Protein AF-A0A5B1AUX8-F1 (afdb_monomer_lite)

Radius of gyration: 15.54 Å; chains: 1; bounding box: 50×31×37 Å

Foldseek 3Di:
DDDPVDDDADEAEAAEVRLLVLLCCQQPVPDEHQEYEYELYLANQRQQAFVSSVYPPHFYEYEYAPLRCSLCQQVCQQCNDPVVCVVVVNPCPSRRHSHHRCQDPGRRHHYDYQHAPPDPDPHRDPVRSVRRDD

Secondary structure (DSSP, 8-state):
---TTSPP--EEEEETHHHHHHHHHHHHS----SEEEEES-S--TT--SGGGG--SS--EEEE--TT-TTGGGTTSTT---HHHHHHTTSTTTT----S--TTSTTS--EEE--PPTT---SS--HHHHT-S--

Organis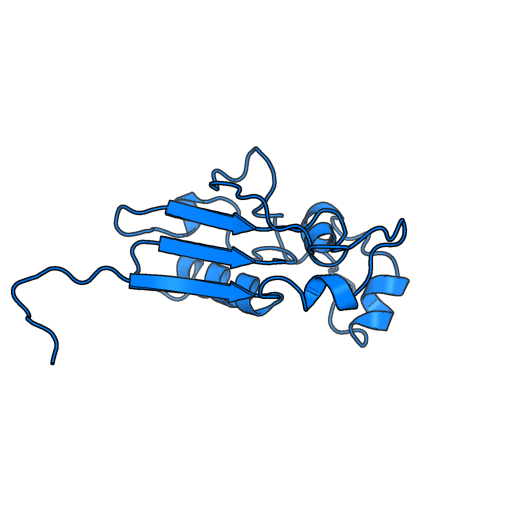m: Mycobacterium simiae (NCBI:txid1784)

InterPro domains:
  IPR010427 Domain of unknown function DUF1023 [PF06259] (8-71)

Sequence (134 aa):
THDGAVPSHVTVIGHSYGSTTVADAFANSGMRANDAVLIGCPGTDLAHSAPDFHLNGGRLYVGAASTDAISWIGESGGAVPNWVNNALGSPLGPLAGLGADPAHDGFGSVRFRAEVAGSHNLTPWFNDHSHYYN

Structure (mmCIF, N/CA/C/O backbone):
data_AF-A0A5B1AUX8-F1
#
_entry.id   AF-A0A5B1AUX8-F1
#
loop_
_atom_site.group_PDB
_atom_site.id
_atom_site.type_symbol
_atom_site.label_atom_id
_atom_site.label_alt_id
_atom_site.label_comp_id
_atom_site.label_asym_id
_atom_site.label_entity_id
_atom_site.label_seq_id
_atom_site.pdbx_PDB_ins_code
_atom_site.Cartn_x
_atom_site.Cartn_y
_atom_site.Cartn_z
_atom_site.occupancy
_atom_site.B_iso_or_equiv
_atom_site.auth_seq_id
_atom_site.auth_comp_id
_atom_site.auth_asym_id
_atom_site.auth_atom_id
_atom_site.pdbx_PDB_model_num
ATOM 1 N N . THR A 1 1 ? -22.963 16.456 -0.463 1.00 56.56 1 THR A N 1
ATOM 2 C CA . THR A 1 1 ? -23.196 16.479 0.997 1.00 56.56 1 THR A CA 1
ATOM 3 C C . THR A 1 1 ? -23.124 15.048 1.500 1.00 56.56 1 THR A C 1
ATOM 5 O O . THR A 1 1 ? -23.561 14.164 0.779 1.00 56.56 1 THR A O 1
ATOM 8 N N . HIS A 1 2 ? -22.497 14.798 2.653 1.00 68.44 2 HIS A N 1
ATOM 9 C CA . HIS A 1 2 ? -22.425 13.466 3.272 1.00 68.44 2 HIS A CA 1
ATOM 10 C C . HIS A 1 2 ? -23.639 13.278 4.188 1.00 68.44 2 HIS A C 1
ATOM 12 O O . HIS A 1 2 ? -23.904 14.155 5.011 1.00 68.44 2 HIS A O 1
ATOM 18 N N . ASP A 1 3 ? -24.369 12.172 4.047 1.00 73.44 3 ASP A N 1
ATOM 19 C CA . ASP A 1 3 ? -25.440 11.813 4.976 1.00 73.44 3 ASP A CA 1
ATOM 20 C C . ASP A 1 3 ? -24.823 11.173 6.226 1.00 73.44 3 ASP A C 1
ATOM 22 O O . ASP A 1 3 ? -24.309 10.059 6.178 1.00 73.44 3 ASP A O 1
ATOM 26 N N . GLY A 1 4 ? -24.830 11.906 7.343 1.00 70.12 4 GLY A N 1
ATOM 27 C CA . GLY A 1 4 ? -24.210 11.486 8.605 1.00 70.12 4 GLY A CA 1
ATOM 28 C C . GLY A 1 4 ? -24.785 10.200 9.205 1.00 70.12 4 GLY A C 1
ATOM 29 O O . GLY A 1 4 ? -24.162 9.634 10.100 1.00 70.12 4 GLY A O 1
ATOM 30 N N . ALA A 1 5 ? -25.948 9.744 8.730 1.00 79.75 5 ALA A N 1
ATOM 31 C CA . ALA A 1 5 ? -26.581 8.513 9.191 1.00 79.75 5 ALA A CA 1
ATOM 32 C C . ALA A 1 5 ? -25.994 7.244 8.548 1.00 79.75 5 ALA A C 1
ATOM 34 O O . ALA A 1 5 ? -26.160 6.156 9.102 1.00 79.75 5 ALA A O 1
ATOM 35 N N . VAL A 1 6 ? -25.307 7.361 7.406 1.00 77.81 6 VAL A N 1
ATOM 36 C CA . VAL A 1 6 ? -24.671 6.225 6.729 1.00 77.81 6 VAL A CA 1
ATOM 37 C C . VAL A 1 6 ? -23.175 6.240 7.048 1.00 77.81 6 VAL A C 1
ATOM 39 O O . VAL A 1 6 ? -22.509 7.231 6.750 1.00 77.81 6 VAL A O 1
ATOM 42 N N . PRO A 1 7 ? -22.615 5.169 7.642 1.00 80.75 7 PRO A N 1
ATOM 43 C CA . PRO A 1 7 ? -21.176 5.071 7.846 1.00 80.75 7 PRO A CA 1
ATOM 44 C C . PRO A 1 7 ? -20.438 5.214 6.511 1.00 80.75 7 PRO A C 1
ATOM 46 O O . PRO A 1 7 ? -20.738 4.499 5.552 1.00 80.75 7 PRO A O 1
ATOM 49 N N . SER A 1 8 ? -19.477 6.134 6.443 1.00 86.62 8 SER A N 1
ATOM 50 C CA . SER A 1 8 ? -18.639 6.286 5.259 1.00 86.62 8 SER A CA 1
ATOM 51 C C . SER A 1 8 ? -17.688 5.102 5.121 1.00 86.62 8 SER A C 1
ATOM 53 O O . SER A 1 8 ? -17.166 4.575 6.104 1.00 86.62 8 SER A O 1
ATOM 55 N N . HIS A 1 9 ? -17.458 4.697 3.875 1.00 92.62 9 HIS A N 1
ATOM 56 C CA . HIS A 1 9 ? -16.455 3.703 3.537 1.00 92.62 9 HIS A CA 1
ATOM 57 C C . HIS A 1 9 ? -15.307 4.391 2.803 1.00 92.62 9 HIS A C 1
ATOM 59 O O . HIS A 1 9 ? -15.502 4.943 1.718 1.00 92.62 9 HIS A O 1
ATOM 65 N N . VAL A 1 10 ? -14.122 4.387 3.408 1.00 95.31 10 VAL A N 1
ATOM 66 C CA . VAL A 1 10 ? -12.941 5.083 2.891 1.00 95.31 10 VAL A CA 1
ATOM 67 C C . VAL A 1 10 ? -11.912 4.063 2.427 1.00 95.31 10 VAL A C 1
ATOM 69 O O . VAL A 1 10 ? -11.522 3.176 3.186 1.00 95.31 10 VAL A O 1
ATOM 72 N N . THR A 1 11 ? -11.451 4.232 1.191 1.00 96.88 11 THR A N 1
ATOM 73 C CA . THR A 1 11 ? -10.354 3.467 0.599 1.00 96.88 11 THR A CA 1
ATOM 74 C C . THR A 1 11 ? -9.226 4.430 0.268 1.00 96.88 11 THR A C 1
ATOM 76 O O . THR A 1 11 ? -9.452 5.442 -0.399 1.00 96.88 11 THR A O 1
ATOM 79 N N . VAL A 1 12 ? -8.017 4.125 0.730 1.00 97.62 12 VAL A N 1
ATOM 80 C CA . VAL A 1 12 ? -6.818 4.918 0.437 1.00 97.62 12 VAL A CA 1
ATOM 81 C C . VAL A 1 12 ? -5.967 4.161 -0.572 1.00 97.62 12 VAL A C 1
ATOM 83 O O . VAL A 1 12 ? -5.695 2.979 -0.384 1.00 97.62 12 VAL A O 1
ATOM 86 N N . ILE A 1 13 ? -5.551 4.835 -1.641 1.00 96.56 13 ILE A N 1
ATOM 87 C CA . ILE A 1 13 ? -4.761 4.230 -2.715 1.00 96.56 13 ILE A CA 1
ATOM 88 C C . ILE A 1 13 ? -3.407 4.926 -2.780 1.00 96.56 13 ILE A C 1
ATOM 90 O O . ILE A 1 13 ? -3.343 6.155 -2.824 1.00 96.56 13 ILE A O 1
ATOM 94 N N . GLY A 1 14 ? -2.341 4.134 -2.799 1.00 94.19 14 GLY A N 1
ATOM 95 C CA . GLY A 1 14 ? -0.984 4.585 -3.068 1.00 94.19 14 GLY A CA 1
ATOM 96 C C . GLY A 1 14 ? -0.424 3.894 -4.307 1.00 94.19 14 GLY A C 1
ATOM 97 O O . GLY A 1 14 ? -0.751 2.742 -4.596 1.00 94.19 14 GLY A O 1
ATOM 98 N N . HIS A 1 15 ? 0.417 4.613 -5.046 1.00 90.75 15 HIS A N 1
ATOM 99 C CA . HIS A 1 15 ? 1.188 4.075 -6.163 1.00 90.75 15 HIS A CA 1
ATOM 100 C C . HIS A 1 15 ? 2.664 4.416 -5.979 1.00 90.75 15 HIS A C 1
ATOM 102 O O . HIS A 1 15 ? 2.980 5.509 -5.498 1.00 90.75 15 HIS A O 1
ATOM 108 N N . SER A 1 16 ? 3.560 3.499 -6.357 1.00 85.75 16 SER A N 1
ATOM 109 C CA . SER A 1 16 ? 5.006 3.688 -6.209 1.00 85.75 16 SER A CA 1
ATOM 110 C C . SER A 1 16 ? 5.366 4.010 -4.749 1.00 85.75 16 SER A C 1
ATOM 112 O O . SER A 1 16 ? 4.821 3.412 -3.823 1.00 85.75 16 SER A O 1
ATOM 114 N N . TYR A 1 17 ? 6.221 5.001 -4.516 1.00 82.25 17 TYR A N 1
ATOM 115 C CA . TYR A 1 17 ? 6.515 5.560 -3.195 1.00 82.25 17 TYR A CA 1
ATOM 116 C C . TYR A 1 17 ? 5.289 6.089 -2.439 1.00 82.25 17 TYR A C 1
ATOM 118 O O . TYR A 1 17 ? 5.265 6.060 -1.210 1.00 82.25 17 TYR A O 1
ATOM 126 N N . GLY A 1 18 ? 4.245 6.529 -3.148 1.00 88.75 18 GLY A N 1
ATOM 127 C CA . GLY A 1 18 ? 2.973 6.887 -2.523 1.00 88.75 18 GLY A CA 1
ATOM 128 C C . GLY A 1 18 ? 2.343 5.704 -1.784 1.00 88.75 18 GLY A C 1
ATOM 129 O O . GLY A 1 18 ? 1.672 5.907 -0.778 1.00 88.75 18 GLY A O 1
ATOM 130 N N . SER A 1 19 ? 2.609 4.468 -2.217 1.00 91.56 19 SER A N 1
ATOM 131 C CA . SER A 1 19 ? 2.223 3.257 -1.484 1.00 91.56 19 SER A CA 1
ATOM 132 C C . SER A 1 19 ? 2.946 3.139 -0.143 1.00 91.56 19 SER A C 1
ATOM 134 O O . SER A 1 19 ? 2.306 2.839 0.861 1.00 91.56 19 SER A O 1
ATOM 136 N N . THR A 1 20 ? 4.250 3.426 -0.101 1.00 90.00 20 THR A N 1
ATOM 137 C CA . THR A 1 20 ? 5.031 3.454 1.147 1.00 90.00 20 THR A CA 1
ATOM 138 C C . THR A 1 20 ? 4.495 4.530 2.088 1.00 90.00 20 THR A C 1
ATOM 140 O O . THR A 1 20 ? 4.208 4.252 3.245 1.00 90.00 20 THR A O 1
ATOM 143 N N . THR A 1 21 ? 4.213 5.729 1.567 1.00 92.38 21 THR A N 1
ATOM 144 C CA . THR A 1 21 ? 3.595 6.807 2.357 1.00 92.38 21 THR A CA 1
ATOM 145 C C . THR A 1 21 ? 2.238 6.403 2.934 1.00 92.38 21 THR A C 1
ATOM 147 O O . THR A 1 21 ? 1.942 6.723 4.083 1.00 92.38 21 THR A O 1
ATOM 150 N N . VAL A 1 22 ? 1.401 5.700 2.163 1.00 96.62 22 VAL A N 1
ATOM 151 C CA . VAL A 1 22 ? 0.125 5.176 2.670 1.00 96.62 22 VAL A CA 1
ATOM 152 C C . VAL A 1 22 ? 0.369 4.168 3.792 1.00 96.62 22 VAL A C 1
ATOM 154 O O . VAL A 1 22 ? -0.281 4.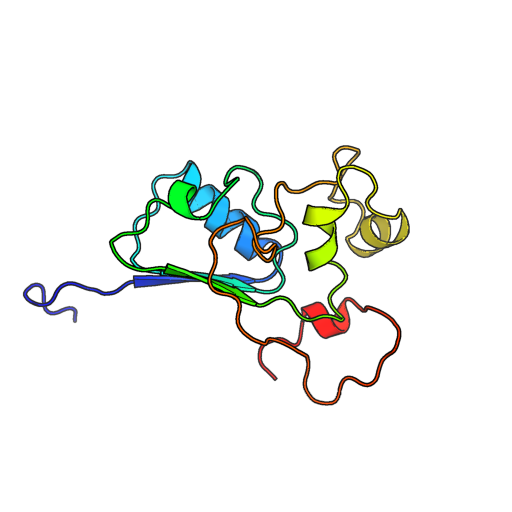274 4.830 1.00 96.62 22 VAL A O 1
ATOM 157 N N . ALA A 1 23 ? 1.311 3.239 3.623 1.00 94.75 23 ALA A N 1
ATOM 158 C CA . ALA A 1 23 ? 1.657 2.262 4.653 1.00 94.75 23 ALA A CA 1
ATOM 159 C C . ALA A 1 23 ? 2.105 2.932 5.963 1.00 94.75 23 ALA A C 1
ATOM 161 O O . ALA A 1 23 ? 1.524 2.658 7.014 1.00 94.75 23 ALA A O 1
ATOM 162 N N . ASP A 1 24 ? 3.032 3.888 5.893 1.00 93.75 24 ASP A N 1
ATOM 163 C CA . ASP A 1 24 ? 3.517 4.632 7.064 1.00 93.75 24 ASP A CA 1
ATOM 164 C C . ASP A 1 24 ? 2.421 5.484 7.712 1.00 93.75 24 ASP A C 1
ATOM 166 O O . ASP A 1 24 ? 2.377 5.665 8.937 1.00 93.75 24 ASP A O 1
ATOM 170 N N . ALA A 1 25 ? 1.496 6.002 6.898 1.00 96.38 25 ALA A N 1
ATOM 171 C CA . ALA A 1 25 ? 0.371 6.763 7.405 1.00 96.38 25 ALA A CA 1
ATOM 172 C C . ALA A 1 25 ? -0.532 5.904 8.304 1.00 96.38 25 ALA A C 1
ATOM 174 O O . ALA A 1 25 ? -0.974 6.378 9.356 1.00 96.38 25 ALA A O 1
ATOM 175 N N . PHE A 1 26 ? -0.781 4.650 7.919 1.00 97.12 26 PHE A N 1
ATOM 176 C CA . PHE A 1 26 ? -1.530 3.698 8.740 1.00 97.12 26 PHE A CA 1
ATOM 177 C C . PHE A 1 26 ? -0.726 3.190 9.936 1.00 97.12 26 PHE A C 1
ATOM 179 O O . PHE A 1 26 ? -1.220 3.274 11.060 1.00 97.12 26 PHE A O 1
ATOM 186 N N . ALA A 1 27 ? 0.506 2.731 9.715 1.00 95.44 27 ALA A N 1
ATOM 187 C CA . ALA A 1 27 ? 1.304 2.091 10.757 1.00 95.44 27 ALA A CA 1
ATOM 188 C C . ALA A 1 27 ? 1.731 3.055 11.873 1.00 95.44 27 ALA A C 1
ATOM 190 O O . ALA A 1 27 ? 1.826 2.649 13.030 1.00 95.44 27 ALA A O 1
ATOM 191 N N . ASN A 1 28 ? 1.986 4.331 11.553 1.00 94.38 28 ASN A N 1
ATOM 192 C CA . ASN A 1 28 ? 2.603 5.246 12.518 1.00 94.38 28 ASN A CA 1
ATOM 193 C C . ASN A 1 28 ? 2.035 6.677 12.536 1.00 94.38 28 ASN A C 1
ATOM 195 O O . ASN A 1 28 ? 2.374 7.449 13.430 1.00 94.38 28 ASN A O 1
ATOM 199 N N . SER A 1 29 ? 1.153 7.056 11.601 1.00 94.25 29 SER A N 1
ATOM 200 C CA . SER A 1 29 ? 0.602 8.429 11.550 1.00 94.25 29 SER A CA 1
ATOM 201 C C . SER A 1 29 ? -0.892 8.532 11.880 1.00 94.25 29 SER A C 1
ATOM 203 O O . SER A 1 29 ? -1.475 9.612 11.778 1.00 94.25 29 SER A O 1
ATOM 205 N N . GLY A 1 30 ? -1.526 7.434 12.301 1.00 93.56 30 GLY A N 1
ATOM 206 C CA . GLY A 1 30 ? -2.912 7.431 12.777 1.00 93.56 30 GLY A CA 1
ATOM 207 C C . GLY A 1 30 ? -3.982 7.501 11.682 1.00 93.56 30 GLY A C 1
ATOM 208 O O . GLY A 1 30 ? -5.125 7.854 11.987 1.00 93.56 30 GLY A O 1
ATOM 209 N N . MET A 1 31 ? -3.644 7.171 10.428 1.00 95.69 31 MET A N 1
ATOM 210 C CA . MET A 1 31 ? -4.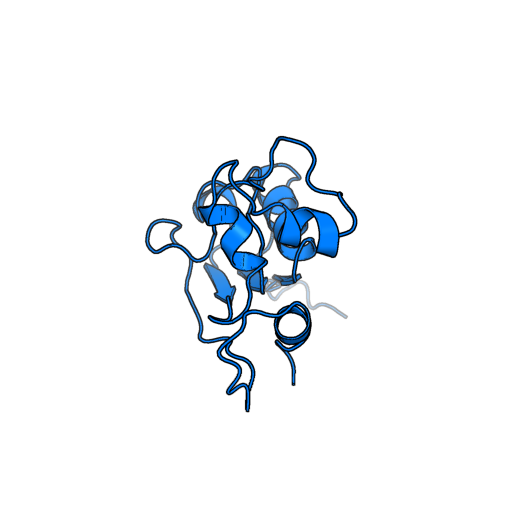628 7.025 9.349 1.00 95.69 31 MET A CA 1
ATOM 211 C C . MET A 1 31 ? -5.717 6.022 9.752 1.00 95.69 31 MET A C 1
ATOM 213 O O . MET A 1 31 ? -5.442 4.964 10.313 1.00 95.69 31 MET A O 1
ATOM 217 N N . ARG A 1 32 ? -6.975 6.355 9.452 1.00 94.25 32 ARG A N 1
ATOM 218 C CA . ARG A 1 32 ? -8.142 5.509 9.728 1.00 94.25 32 ARG A CA 1
ATOM 219 C C . ARG A 1 32 ? -9.020 5.426 8.493 1.00 94.25 32 ARG A C 1
ATOM 221 O O . ARG A 1 32 ? -9.724 6.375 8.162 1.00 94.25 32 ARG A O 1
ATOM 228 N N . ALA A 1 33 ? -9.002 4.271 7.849 1.00 96.38 33 ALA A N 1
ATOM 229 C CA . ALA A 1 33 ? -9.827 3.957 6.693 1.00 96.38 33 ALA A CA 1
ATOM 230 C C . ALA A 1 33 ? -10.162 2.461 6.690 1.00 96.38 33 ALA A C 1
ATOM 232 O O . ALA A 1 33 ? -9.631 1.690 7.492 1.00 96.38 33 ALA A O 1
ATOM 233 N N . ASN A 1 34 ? -11.110 2.070 5.847 1.00 96.88 34 ASN A N 1
ATOM 234 C CA . ASN A 1 34 ? -11.591 0.697 5.779 1.00 96.88 34 ASN A CA 1
ATOM 235 C C . ASN A 1 34 ? -10.639 -0.160 4.954 1.00 96.88 34 ASN A C 1
ATOM 237 O O . ASN A 1 34 ? -10.252 -1.229 5.409 1.00 96.88 34 ASN A O 1
ATOM 241 N N . ASP A 1 35 ? -10.221 0.346 3.795 1.00 97.94 35 ASP A N 1
ATOM 242 C CA . ASP A 1 35 ? -9.334 -0.361 2.876 1.00 97.94 35 ASP A CA 1
ATOM 243 C C . ASP A 1 35 ? -8.085 0.458 2.545 1.00 97.94 35 ASP A C 1
ATOM 245 O O . ASP A 1 35 ? -8.110 1.695 2.492 1.00 97.94 35 ASP A O 1
ATOM 249 N N . ALA A 1 36 ? -7.014 -0.261 2.224 1.00 97.75 36 ALA A N 1
ATOM 250 C CA . ALA A 1 36 ? -5.807 0.288 1.627 1.00 97.75 36 ALA A CA 1
ATOM 251 C C . ALA A 1 36 ? -5.481 -0.476 0.341 1.00 97.75 36 ALA A C 1
ATOM 253 O O . ALA A 1 36 ? -5.593 -1.701 0.300 1.00 97.75 36 ALA A O 1
ATOM 254 N N . VAL A 1 37 ? -5.071 0.236 -0.705 1.00 97.44 37 VAL A N 1
ATOM 255 C CA . VAL A 1 37 ? -4.637 -0.354 -1.974 1.00 97.44 37 VAL A CA 1
ATOM 256 C C . VAL A 1 37 ? -3.240 0.154 -2.291 1.00 97.44 37 VAL A C 1
ATOM 258 O O . VAL A 1 37 ? -3.035 1.359 -2.430 1.00 97.44 37 VAL A O 1
ATOM 261 N N . LEU A 1 38 ? -2.285 -0.762 -2.405 1.00 95.25 38 LEU A N 1
ATOM 262 C CA . LEU A 1 38 ? -0.894 -0.452 -2.720 1.00 95.25 38 LEU A CA 1
ATOM 263 C C . LEU A 1 38 ? -0.561 -0.995 -4.102 1.00 95.25 38 LEU A C 1
ATOM 265 O O . LEU A 1 38 ? -0.761 -2.180 -4.374 1.00 95.25 38 LEU A O 1
ATOM 269 N N . ILE A 1 39 ? -0.055 -0.133 -4.977 1.00 92.06 39 ILE A N 1
ATOM 270 C CA . ILE A 1 39 ? 0.212 -0.487 -6.371 1.00 92.06 39 ILE A CA 1
ATOM 271 C C . ILE A 1 39 ? 1.667 -0.173 -6.706 1.00 92.06 39 ILE A C 1
ATOM 273 O O . ILE A 1 39 ? 2.135 0.935 -6.434 1.00 92.06 39 ILE A O 1
ATOM 277 N N . GLY A 1 40 ? 2.399 -1.143 -7.258 1.00 86.50 40 GLY A N 1
ATOM 278 C CA . GLY A 1 40 ? 3.834 -0.999 -7.534 1.00 86.50 40 GLY A CA 1
ATOM 279 C C . GLY A 1 40 ? 4.614 -0.558 -6.294 1.00 86.50 40 GLY A C 1
ATOM 280 O O . GLY A 1 40 ? 5.452 0.330 -6.361 1.00 86.50 40 GLY A O 1
ATOM 281 N N . CYS A 1 41 ? 4.257 -1.068 -5.116 1.00 85.81 41 CYS A N 1
ATOM 282 C CA . CYS A 1 41 ? 4.864 -0.616 -3.870 1.00 85.81 41 CYS A CA 1
ATOM 283 C C . CYS A 1 41 ? 6.307 -1.126 -3.773 1.00 85.81 41 CYS A C 1
ATOM 285 O O . CYS A 1 41 ? 6.498 -2.335 -3.858 1.00 85.81 41 CYS A O 1
ATOM 287 N N . PRO A 1 42 ? 7.310 -0.255 -3.563 1.00 79.62 42 PRO A N 1
ATOM 288 C CA . PRO A 1 42 ? 8.696 -0.691 -3.420 1.00 79.62 42 PRO A CA 1
ATOM 289 C C . PRO A 1 42 ? 9.036 -1.250 -2.033 1.00 79.62 42 PRO A C 1
ATOM 291 O O . PRO A 1 42 ? 10.167 -1.670 -1.810 1.00 79.62 42 PRO A O 1
ATOM 294 N N . GLY A 1 43 ? 8.083 -1.210 -1.103 1.00 85.12 43 GLY A N 1
ATOM 295 C CA . GLY A 1 43 ? 8.215 -1.649 0.281 1.00 85.12 43 GLY A CA 1
ATOM 296 C C . GLY A 1 43 ? 7.396 -0.767 1.228 1.00 85.12 43 GLY A C 1
ATOM 297 O O . GLY A 1 43 ? 7.069 0.376 0.890 1.00 85.12 43 GLY A O 1
ATOM 298 N N . THR A 1 44 ? 7.028 -1.300 2.392 1.00 85.50 44 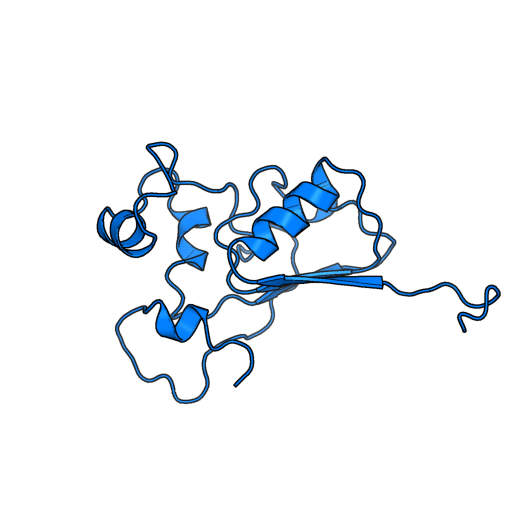THR A N 1
ATOM 299 C CA . THR A 1 44 ? 6.120 -0.645 3.353 1.00 85.50 44 THR A CA 1
ATOM 300 C C . THR A 1 44 ? 6.771 -0.065 4.610 1.00 85.50 44 THR A C 1
ATOM 302 O O . THR A 1 44 ? 6.052 0.200 5.564 1.00 85.50 44 THR A O 1
ATOM 305 N N . ASP A 1 45 ? 8.089 0.130 4.603 1.00 84.88 45 ASP A N 1
ATOM 306 C CA . ASP A 1 45 ? 8.944 0.687 5.667 1.00 84.88 45 ASP A CA 1
ATOM 307 C C . ASP A 1 45 ? 8.530 0.252 7.085 1.00 84.88 45 ASP A C 1
ATOM 309 O O . ASP A 1 45 ? 8.979 -0.795 7.567 1.00 84.88 45 ASP A O 1
ATOM 313 N N . LEU A 1 46 ? 7.631 1.011 7.719 1.00 88.00 46 LEU A N 1
ATOM 314 C CA . LEU A 1 46 ? 7.171 0.797 9.091 1.00 88.00 46 LEU A CA 1
ATOM 315 C C . LEU A 1 46 ? 6.110 -0.301 9.247 1.00 88.00 46 LEU A C 1
ATOM 317 O O . LEU A 1 46 ? 5.968 -0.855 10.337 1.00 88.00 46 LEU A O 1
ATOM 321 N N . ALA A 1 47 ? 5.345 -0.613 8.200 1.00 91.75 47 ALA A N 1
ATOM 322 C CA . ALA A 1 47 ? 4.400 -1.724 8.231 1.00 91.75 47 ALA A CA 1
ATOM 323 C C . ALA A 1 47 ? 5.117 -3.014 7.820 1.00 91.75 47 ALA A C 1
ATOM 325 O O . ALA A 1 47 ? 5.657 -3.119 6.716 1.00 91.75 47 ALA A O 1
ATOM 326 N N . HIS A 1 48 ? 5.097 -4.018 8.689 1.00 91.94 48 HIS A N 1
ATOM 327 C CA . HIS A 1 48 ? 5.741 -5.311 8.447 1.00 91.94 48 HIS A CA 1
ATOM 328 C C . HIS A 1 48 ? 4.734 -6.392 8.047 1.00 91.94 48 HIS A C 1
ATOM 330 O O . HIS A 1 48 ? 5.122 -7.455 7.563 1.00 91.94 48 HIS A O 1
ATOM 336 N N . SER A 1 49 ? 3.445 -6.128 8.252 1.00 94.50 49 SER A N 1
ATOM 337 C CA . SER A 1 49 ? 2.345 -7.026 7.933 1.00 94.50 49 SER A CA 1
ATOM 338 C C . SER A 1 49 ? 1.026 -6.262 7.764 1.00 94.50 49 SER A C 1
ATOM 340 O O . SER A 1 49 ? 0.872 -5.125 8.211 1.00 94.50 49 SER A O 1
ATOM 342 N N . ALA A 1 50 ? 0.026 -6.892 7.146 1.00 96.12 50 ALA A N 1
ATOM 343 C CA . ALA A 1 50 ? -1.296 -6.299 6.953 1.00 96.12 50 ALA A CA 1
ATOM 344 C C . ALA A 1 50 ? -1.991 -5.856 8.265 1.00 96.12 50 ALA A C 1
ATOM 346 O O . ALA A 1 50 ? -2.634 -4.804 8.251 1.00 96.12 50 ALA A O 1
ATOM 347 N N . PRO A 1 51 ? -1.876 -6.572 9.406 1.00 96.62 51 PRO A N 1
ATOM 348 C CA . PRO A 1 51 ? -2.405 -6.102 10.690 1.00 96.62 51 PRO A CA 1
ATOM 349 C C . PRO A 1 51 ? -1.878 -4.740 11.166 1.00 96.62 51 PRO A C 1
ATOM 351 O O . PRO A 1 51 ? -2.616 -4.036 11.863 1.00 96.62 51 PRO A O 1
ATOM 354 N N . ASP A 1 52 ? -0.666 -4.342 10.765 1.00 96.56 52 ASP A N 1
ATOM 355 C CA . ASP A 1 52 ? -0.066 -3.050 11.143 1.00 96.56 52 ASP A CA 1
ATOM 356 C C . ASP A 1 52 ? -0.822 -1.861 10.530 1.00 96.56 52 ASP A C 1
ATOM 358 O O . ASP A 1 52 ? -0.719 -0.737 11.009 1.00 96.56 52 ASP A O 1
ATOM 362 N N . PHE A 1 53 ? -1.649 -2.100 9.505 1.00 96.88 53 PHE A N 1
ATOM 363 C CA . PHE A 1 53 ? -2.475 -1.056 8.902 1.00 96.88 53 PHE A CA 1
ATOM 364 C C . PHE A 1 53 ? -3.676 -0.660 9.769 1.00 96.88 53 PHE A C 1
ATOM 366 O O . PHE A 1 53 ? -4.304 0.364 9.513 1.00 96.88 53 PHE A O 1
ATOM 373 N N . HIS A 1 54 ? -4.044 -1.479 10.761 1.00 96.69 54 HIS A N 1
ATOM 374 C CA . HIS A 1 54 ? -5.145 -1.193 11.690 1.00 96.69 54 HIS A CA 1
ATOM 375 C C . HIS A 1 54 ? -6.459 -0.768 10.997 1.00 96.69 54 HIS A C 1
ATOM 377 O O . HIS A 1 54 ? -7.157 0.148 11.437 1.00 96.69 54 HIS A O 1
ATOM 383 N N . LEU A 1 55 ? -6.790 -1.442 9.890 1.00 96.75 55 LEU A N 1
ATOM 384 C CA . LEU A 1 55 ? -7.941 -1.124 9.047 1.00 96.75 55 LEU A CA 1
ATOM 385 C C . LEU A 1 55 ? -9.279 -1.258 9.788 1.00 96.75 55 LEU A C 1
ATOM 387 O O . LEU A 1 55 ? -9.504 -2.186 10.569 1.00 96.75 55 LEU A O 1
ATOM 391 N N . ASN A 1 56 ? -10.220 -0.372 9.461 1.00 94.31 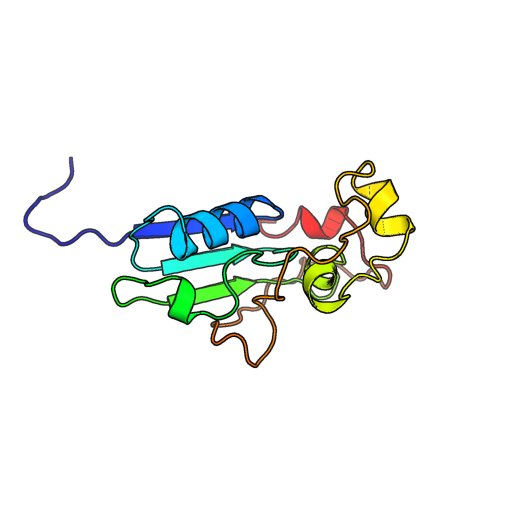56 ASN A N 1
ATOM 392 C CA . ASN A 1 56 ? -11.563 -0.346 10.045 1.00 94.31 56 ASN A CA 1
ATOM 393 C C . ASN A 1 56 ? -12.491 -1.379 9.377 1.00 94.31 56 ASN A C 1
ATOM 395 O O . ASN A 1 56 ? -13.468 -1.026 8.713 1.00 94.31 56 ASN A O 1
ATOM 399 N N . GLY A 1 57 ? -12.173 -2.663 9.546 1.00 90.94 57 GLY A N 1
ATOM 400 C CA . GLY A 1 57 ? -13.004 -3.790 9.105 1.00 90.94 57 GLY A CA 1
ATOM 401 C C . GLY A 1 57 ? -12.882 -4.179 7.627 1.00 90.94 57 GLY A C 1
ATOM 402 O O . GLY A 1 57 ? -13.579 -5.100 7.204 1.00 90.94 57 GLY A O 1
ATOM 403 N N . GLY A 1 58 ? -12.022 -3.511 6.855 1.00 94.88 58 GLY A N 1
ATOM 404 C CA . GLY A 1 58 ? -11.732 -3.865 5.466 1.00 94.88 58 GLY A CA 1
ATOM 405 C C . GLY A 1 58 ? -10.407 -4.610 5.303 1.00 94.88 58 GLY A C 1
ATOM 406 O O . GLY A 1 58 ? -10.003 -5.391 6.172 1.00 94.88 58 GLY A O 1
ATOM 407 N N . ARG A 1 59 ? -9.763 -4.437 4.147 1.00 97.19 59 ARG A N 1
ATOM 408 C CA . ARG A 1 59 ? -8.615 -5.234 3.702 1.00 97.19 59 ARG A CA 1
ATOM 409 C C . ARG A 1 59 ? -7.526 -4.390 3.048 1.00 97.19 59 ARG A C 1
ATOM 411 O O . ARG A 1 59 ? -7.764 -3.333 2.468 1.00 97.19 59 ARG A O 1
ATOM 418 N N . LEU A 1 60 ? -6.313 -4.924 3.124 1.00 97.31 60 LEU A N 1
ATOM 419 C CA . LEU A 1 60 ? -5.176 -4.452 2.355 1.00 97.31 60 LEU A CA 1
ATOM 420 C C . LEU A 1 60 ? -5.139 -5.197 1.018 1.00 97.31 60 LEU A C 1
ATOM 422 O O . LEU A 1 60 ? -5.055 -6.426 1.006 1.00 97.31 60 LEU A O 1
ATOM 426 N N . TYR A 1 61 ? -5.168 -4.462 -0.087 1.00 97.06 61 TYR A N 1
ATOM 427 C CA . TYR A 1 61 ? -5.045 -4.992 -1.442 1.00 97.06 61 TYR A CA 1
ATOM 428 C C . TYR A 1 61 ? -3.719 -4.570 -2.058 1.00 97.06 61 TYR A C 1
ATOM 430 O O . TYR A 1 61 ? -3.305 -3.419 -1.915 1.00 97.06 61 TYR A O 1
ATOM 438 N N . VAL A 1 62 ? -3.067 -5.485 -2.772 1.00 94.75 62 VAL A N 1
ATOM 439 C CA . VAL A 1 62 ? -1.757 -5.219 -3.374 1.00 94.75 62 VAL A CA 1
ATOM 440 C C . VAL A 1 62 ? -1.725 -5.658 -4.830 1.00 94.75 62 VAL A C 1
ATOM 442 O O . VAL A 1 62 ? -2.019 -6.811 -5.157 1.00 94.75 62 VAL A O 1
ATOM 445 N N . GLY A 1 63 ? -1.348 -4.719 -5.695 1.00 90.19 63 GLY A N 1
ATOM 446 C CA . GLY A 1 63 ? -1.082 -4.945 -7.108 1.00 90.19 63 GLY A CA 1
ATOM 447 C C . GLY A 1 63 ? 0.396 -4.727 -7.400 1.00 90.19 63 GLY A C 1
ATOM 448 O O . GLY A 1 63 ? 0.902 -3.617 -7.259 1.00 90.19 63 GLY A O 1
ATOM 449 N N . ALA A 1 64 ? 1.087 -5.775 -7.832 1.00 83.81 64 ALA A N 1
ATOM 450 C CA . ALA A 1 64 ? 2.469 -5.697 -8.293 1.00 83.81 64 ALA A CA 1
ATOM 451 C C . ALA A 1 64 ? 2.561 -6.397 -9.649 1.00 83.81 64 ALA A C 1
ATOM 453 O O . ALA A 1 64 ? 2.203 -7.576 -9.754 1.00 83.81 64 ALA A O 1
ATOM 454 N N . ALA A 1 65 ? 2.975 -5.661 -10.680 1.00 73.44 65 ALA A N 1
ATOM 455 C CA . ALA A 1 65 ? 3.213 -6.226 -12.000 1.00 73.44 65 ALA A CA 1
ATOM 456 C C . ALA A 1 65 ? 4.494 -7.066 -11.981 1.00 73.44 65 ALA A C 1
ATOM 458 O O . ALA A 1 65 ? 5.510 -6.660 -11.419 1.00 73.44 65 ALA A O 1
ATOM 459 N N . SER A 1 66 ? 4.474 -8.223 -12.639 1.00 66.44 66 SER A N 1
ATOM 460 C CA . SER A 1 66 ? 5.647 -9.097 -12.739 1.00 66.44 66 SER A CA 1
ATOM 461 C C . SER A 1 66 ? 6.817 -8.465 -13.503 1.00 66.44 66 SER A C 1
ATOM 463 O O . SER A 1 66 ? 7.939 -8.939 -13.382 1.00 66.44 66 SER A O 1
ATOM 465 N N . THR A 1 67 ? 6.585 -7.390 -14.260 1.00 59.22 67 THR A N 1
ATOM 466 C CA . THR A 1 67 ? 7.620 -6.622 -14.972 1.00 59.22 67 THR A CA 1
ATOM 467 C C . THR A 1 67 ? 8.086 -5.369 -14.218 1.00 59.22 67 THR A C 1
ATOM 469 O O . THR A 1 67 ? 8.960 -4.645 -14.703 1.00 59.22 67 THR A O 1
ATOM 472 N N . ASP A 1 68 ? 7.539 -5.107 -13.028 1.00 64.12 68 ASP A N 1
ATOM 473 C CA . ASP A 1 68 ? 7.850 -3.925 -12.228 1.00 64.12 68 ASP A CA 1
ATOM 474 C C . ASP A 1 68 ? 8.995 -4.188 -11.239 1.00 64.12 68 ASP A C 1
ATOM 476 O O . ASP A 1 68 ? 8.788 -4.616 -10.101 1.00 64.12 68 ASP A O 1
ATOM 480 N N . ALA A 1 69 ? 10.216 -3.857 -11.662 1.00 58.81 69 ALA A N 1
ATOM 481 C CA . ALA A 1 69 ? 11.414 -3.994 -10.835 1.00 58.81 69 ALA A CA 1
ATOM 482 C C . ALA A 1 69 ? 11.437 -3.100 -9.584 1.00 58.81 69 ALA A C 1
ATOM 484 O O . ALA A 1 69 ? 12.263 -3.330 -8.702 1.00 58.81 69 ALA A O 1
ATOM 485 N N . ILE A 1 70 ? 10.569 -2.086 -9.488 1.00 64.25 70 ILE A N 1
ATOM 486 C CA . ILE A 1 70 ? 10.489 -1.239 -8.293 1.00 64.25 70 ILE A CA 1
ATOM 487 C C . ILE A 1 70 ? 9.809 -1.987 -7.155 1.00 64.25 70 ILE A C 1
ATOM 489 O O . ILE A 1 70 ? 10.277 -1.894 -6.023 1.00 64.25 70 ILE A O 1
ATOM 493 N N . SER A 1 71 ? 8.801 -2.810 -7.451 1.00 58.91 71 SER A N 1
ATOM 494 C CA . SER A 1 71 ? 8.185 -3.683 -6.443 1.00 58.91 71 SER A CA 1
ATOM 495 C C . SER A 1 71 ? 9.165 -4.697 -5.833 1.00 58.91 71 SER A C 1
ATOM 497 O O . SER A 1 71 ? 9.015 -5.107 -4.688 1.00 58.91 71 SER A O 1
ATOM 499 N N . TRP A 1 72 ? 10.240 -5.029 -6.555 1.00 59.56 72 TRP A N 1
ATOM 500 C CA . TRP A 1 72 ? 11.261 -5.984 -6.111 1.00 59.56 72 TRP A CA 1
ATOM 501 C C . TRP A 1 72 ? 12.266 -5.393 -5.115 1.00 59.56 72 TRP A C 1
ATOM 503 O O . TRP A 1 72 ? 13.062 -6.127 -4.526 1.00 59.56 72 TRP A O 1
ATOM 513 N N . ILE A 1 73 ? 12.246 -4.072 -4.899 1.00 63.41 73 ILE A N 1
ATOM 514 C CA . ILE A 1 73 ? 13.127 -3.413 -3.926 1.00 63.41 73 ILE A CA 1
ATOM 515 C C . ILE A 1 73 ? 12.856 -3.938 -2.509 1.00 63.41 73 ILE A C 1
ATOM 517 O O . ILE A 1 73 ? 13.815 -4.203 -1.781 1.00 63.41 73 ILE A O 1
ATOM 521 N N . GLY A 1 74 ? 11.587 -4.162 -2.151 1.00 54.94 74 GLY A N 1
ATOM 522 C CA . GLY A 1 74 ? 11.179 -4.652 -0.831 1.00 54.94 74 GLY A CA 1
ATOM 523 C C . GLY A 1 74 ? 11.687 -6.063 -0.517 1.00 54.94 74 GLY A C 1
ATOM 524 O O . GLY A 1 74 ? 12.052 -6.348 0.620 1.00 54.94 74 GLY A O 1
ATOM 525 N N . GLU A 1 75 ? 11.806 -6.935 -1.526 1.00 53.91 75 GLU A N 1
ATOM 526 C CA . GLU A 1 75 ? 12.388 -8.280 -1.369 1.00 53.91 75 GLU A CA 1
ATOM 527 C C . GLU A 1 75 ? 13.925 -8.270 -1.311 1.00 53.91 75 GLU A C 1
ATOM 529 O O . GLU A 1 75 ? 14.535 -9.150 -0.705 1.00 53.91 75 GLU A O 1
ATOM 534 N N . SER A 1 76 ? 14.577 -7.282 -1.934 1.00 51.62 76 SER A N 1
ATOM 535 C CA . SER A 1 76 ? 16.025 -7.317 -2.189 1.00 51.62 76 SER A CA 1
ATOM 536 C C . SER A 1 76 ? 16.929 -6.997 -0.991 1.00 51.62 76 SER A C 1
ATOM 538 O O . SER A 1 76 ? 18.147 -7.097 -1.135 1.00 51.62 76 SER A O 1
ATOM 540 N N . GLY A 1 77 ? 16.370 -6.642 0.175 1.00 50.69 77 GLY A N 1
ATOM 541 C CA . GLY A 1 77 ? 17.075 -6.554 1.463 1.00 50.69 77 GLY A CA 1
ATOM 542 C C . GLY A 1 77 ? 18.518 -6.039 1.380 1.00 50.69 77 GLY A C 1
ATOM 543 O O . GLY A 1 77 ? 19.463 -6.817 1.482 1.00 50.69 77 GLY A O 1
ATOM 544 N N . GLY A 1 78 ? 18.713 -4.735 1.162 1.00 49.28 78 GLY A N 1
ATOM 545 C CA . GLY A 1 78 ? 20.042 -4.106 1.131 1.00 49.28 78 GLY A CA 1
ATOM 546 C C . GLY A 1 78 ? 20.874 -4.379 -0.130 1.00 49.28 78 GLY A C 1
ATOM 547 O O . GLY A 1 78 ? 21.920 -3.757 -0.304 1.00 49.28 78 GLY A O 1
ATOM 548 N N . ALA A 1 79 ? 20.415 -5.247 -1.033 1.00 49.78 79 ALA A N 1
ATOM 549 C CA . ALA A 1 79 ? 21.057 -5.547 -2.309 1.00 49.78 79 ALA A CA 1
ATOM 550 C C . ALA A 1 79 ? 20.257 -4.992 -3.495 1.00 49.78 79 ALA A C 1
ATOM 552 O O . ALA A 1 79 ? 20.165 -5.646 -4.536 1.00 49.78 79 ALA A O 1
ATOM 553 N N . V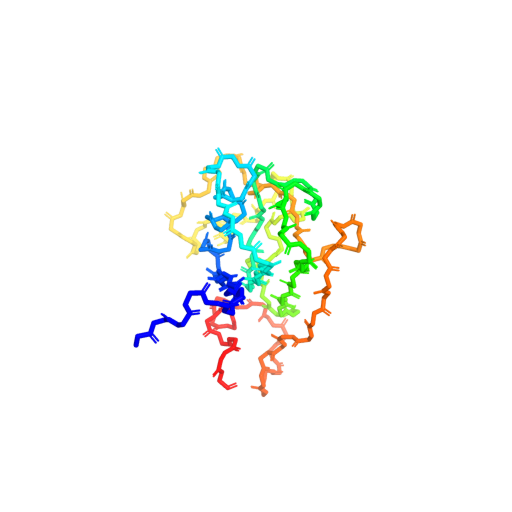AL A 1 80 ? 19.695 -3.781 -3.371 1.00 55.19 80 VAL A N 1
ATOM 554 C CA . VAL A 1 80 ? 19.124 -3.105 -4.542 1.00 55.19 80 VAL A CA 1
ATOM 555 C C . VAL A 1 80 ? 20.229 -2.973 -5.582 1.00 55.19 80 VAL A C 1
ATOM 557 O O . VAL A 1 80 ? 21.258 -2.342 -5.311 1.00 55.19 80 VAL A O 1
ATOM 560 N N . PRO A 1 81 ? 20.052 -3.560 -6.775 1.00 52.34 81 PRO A N 1
ATOM 561 C CA . PRO A 1 81 ? 21.062 -3.474 -7.807 1.00 52.34 81 PRO A CA 1
ATOM 562 C C . PRO A 1 81 ? 21.403 -2.006 -8.089 1.00 52.34 81 PRO A C 1
ATOM 564 O O . PRO A 1 81 ? 20.504 -1.183 -8.265 1.00 52.34 81 PRO A O 1
ATOM 567 N N . ASN A 1 82 ? 22.695 -1.667 -8.177 1.00 53.38 82 ASN A N 1
ATOM 568 C CA . ASN A 1 82 ? 23.172 -0.296 -8.430 1.00 53.38 82 ASN A CA 1
ATOM 569 C C . ASN A 1 82 ? 22.457 0.405 -9.601 1.00 53.38 82 ASN A C 1
ATOM 571 O O . ASN A 1 82 ? 22.383 1.632 -9.635 1.00 53.38 82 ASN A O 1
ATOM 575 N N . TRP A 1 83 ? 21.941 -0.353 -10.571 1.00 54.34 83 TRP A N 1
ATOM 576 C CA . TRP A 1 83 ? 21.181 0.186 -11.693 1.00 54.34 83 TRP A CA 1
ATOM 577 C C . TRP A 1 83 ? 19.801 0.740 -11.289 1.00 54.34 83 TRP A C 1
ATOM 579 O O . TRP A 1 83 ? 19.425 1.791 -11.800 1.00 54.34 83 TRP A O 1
ATOM 589 N N . VAL A 1 84 ? 19.083 0.118 -10.346 1.00 57.22 84 VAL A N 1
ATOM 590 C CA . VAL A 1 84 ? 17.799 0.625 -9.814 1.00 57.22 84 VAL A CA 1
ATOM 591 C C . VAL A 1 84 ? 18.030 1.925 -9.049 1.00 57.22 84 VAL A C 1
ATOM 593 O O . VAL A 1 84 ? 17.319 2.906 -9.258 1.00 57.22 84 VAL A O 1
ATOM 596 N N . ASN A 1 85 ? 19.075 1.957 -8.216 1.00 55.09 85 ASN A N 1
ATOM 597 C CA . ASN A 1 85 ? 19.428 3.139 -7.432 1.00 55.09 85 ASN A CA 1
ATOM 598 C C . ASN A 1 85 ? 19.781 4.327 -8.350 1.00 55.09 85 ASN A C 1
ATOM 600 O O . ASN A 1 85 ? 19.286 5.431 -8.150 1.00 55.09 85 ASN A O 1
ATOM 604 N N . ASN A 1 86 ? 20.549 4.091 -9.424 1.00 56.91 86 ASN A N 1
ATOM 605 C CA . ASN A 1 86 ? 20.850 5.117 -10.431 1.00 56.91 86 ASN A CA 1
ATOM 606 C C . ASN A 1 86 ? 19.606 5.595 -11.190 1.00 56.91 86 ASN A C 1
ATOM 608 O O . ASN A 1 86 ? 19.448 6.792 -11.416 1.00 56.91 86 ASN A O 1
ATOM 612 N N . ALA A 1 87 ? 18.722 4.680 -11.582 1.00 54.72 87 ALA A N 1
ATOM 613 C CA . ALA A 1 87 ? 17.547 5.024 -12.372 1.00 54.72 87 ALA A CA 1
ATOM 614 C C . ALA A 1 87 ? 16.473 5.781 -11.569 1.00 54.72 87 ALA A C 1
ATOM 616 O O . ALA A 1 87 ? 15.722 6.564 -12.143 1.00 54.72 87 ALA A O 1
ATOM 617 N N . LEU A 1 88 ? 16.459 5.631 -10.242 1.00 55.53 88 LEU A N 1
ATOM 618 C CA . LEU A 1 88 ? 15.654 6.459 -9.344 1.00 55.53 88 LEU A CA 1
ATOM 619 C C . LEU A 1 88 ? 16.294 7.826 -9.021 1.00 55.53 88 LEU A C 1
ATOM 621 O O . LEU A 1 88 ? 15.661 8.642 -8.357 1.00 55.53 88 LEU A O 1
ATOM 625 N N . GLY A 1 89 ? 17.523 8.102 -9.479 1.00 52.53 89 GLY A N 1
ATOM 626 C CA . GLY A 1 89 ? 18.257 9.342 -9.183 1.00 52.53 89 GLY A CA 1
ATOM 627 C C . GLY A 1 89 ? 19.071 9.310 -7.881 1.00 52.53 89 GLY A C 1
ATOM 628 O O . GLY A 1 89 ? 19.277 10.349 -7.259 1.00 52.53 89 GLY A O 1
ATOM 629 N N . SER A 1 90 ? 19.506 8.125 -7.444 1.00 55.88 90 SER A N 1
ATOM 630 C CA . SER A 1 90 ? 20.168 7.861 -6.153 1.00 55.88 90 SER A CA 1
ATOM 631 C C . SER A 1 90 ? 19.377 8.200 -4.864 1.00 55.88 90 SER A C 1
ATOM 633 O O . SER A 1 90 ? 20.004 8.582 -3.873 1.00 55.88 90 SER A O 1
ATOM 635 N N . PRO A 1 91 ? 18.037 8.062 -4.788 1.00 51.34 91 PRO A N 1
ATOM 636 C CA . PRO A 1 91 ? 17.269 8.434 -3.601 1.00 51.34 91 PRO A CA 1
ATOM 637 C C . PRO A 1 91 ? 17.304 7.379 -2.488 1.00 51.34 91 PRO A C 1
ATOM 639 O O . PRO A 1 91 ? 16.863 7.676 -1.383 1.00 51.34 91 PRO A O 1
ATOM 642 N N . LEU A 1 92 ? 17.803 6.158 -2.744 1.00 53.28 92 LEU A N 1
ATOM 643 C CA . LEU A 1 92 ? 17.673 5.039 -1.795 1.00 53.28 92 LEU A CA 1
ATOM 644 C C . LEU A 1 92 ? 18.798 4.953 -0.755 1.00 53.28 92 LEU A C 1
ATOM 646 O O . LEU A 1 92 ? 18.686 4.202 0.211 1.00 53.28 92 LEU A O 1
ATOM 650 N N . GLY A 1 93 ? 19.889 5.709 -0.929 1.00 47.72 93 GLY A N 1
ATOM 651 C CA . GLY A 1 93 ? 21.047 5.642 -0.032 1.00 47.72 93 GLY A CA 1
ATOM 652 C C . GLY A 1 93 ? 21.596 4.210 0.167 1.00 47.72 93 GLY A C 1
ATOM 653 O O . GLY A 1 93 ? 21.289 3.306 -0.609 1.00 47.72 93 GLY A O 1
ATOM 654 N N . PRO A 1 94 ? 22.441 3.975 1.188 1.00 40.72 94 PRO A N 1
ATOM 655 C CA . PRO A 1 94 ? 23.001 2.652 1.507 1.00 40.72 94 PRO A CA 1
ATOM 656 C C . PRO A 1 94 ? 22.011 1.664 2.159 1.00 40.72 94 PRO A C 1
ATOM 658 O O . PRO A 1 94 ? 22.371 0.515 2.395 1.00 40.72 94 PRO A O 1
ATOM 661 N N . LEU A 1 95 ? 20.788 2.099 2.486 1.00 48.53 95 LEU A N 1
ATOM 662 C CA . LEU A 1 95 ? 19.744 1.323 3.173 1.00 48.53 95 LEU A CA 1
ATOM 663 C C . LEU A 1 95 ? 18.680 0.870 2.174 1.00 48.53 95 LEU A C 1
ATOM 665 O O . LEU A 1 95 ? 17.495 1.142 2.332 1.00 48.53 95 LEU A O 1
ATOM 669 N N . ALA A 1 96 ? 19.115 0.230 1.096 1.00 52.59 96 ALA A N 1
ATOM 670 C CA . ALA A 1 96 ? 18.251 -0.082 -0.029 1.00 52.59 96 ALA A CA 1
ATOM 671 C C . ALA A 1 96 ? 17.334 -1.288 0.280 1.00 52.59 96 ALA A C 1
ATOM 673 O O . ALA A 1 96 ? 17.522 -2.401 -0.201 1.00 52.59 96 ALA A O 1
ATOM 674 N N . GLY A 1 97 ? 16.366 -1.061 1.158 1.00 56.84 97 GLY A N 1
ATOM 675 C CA . GLY A 1 97 ? 15.279 -1.955 1.520 1.00 56.84 97 GLY A CA 1
ATOM 676 C C . GLY A 1 97 ? 14.224 -1.090 2.184 1.00 56.84 97 GLY A C 1
ATOM 677 O O . GLY A 1 97 ? 14.370 -0.731 3.348 1.00 56.84 97 GLY A O 1
ATOM 678 N N . LEU A 1 98 ? 13.197 -0.697 1.430 1.00 68.25 98 LEU A N 1
ATOM 679 C CA . LEU A 1 98 ? 12.126 0.189 1.901 1.00 68.25 98 LEU A CA 1
ATOM 680 C C . LEU A 1 98 ? 11.120 -0.580 2.766 1.00 68.25 98 LEU A C 1
ATOM 682 O O . LEU A 1 98 ? 9.921 -0.398 2.627 1.00 68.25 98 LEU A O 1
ATOM 686 N N . GLY A 1 99 ? 11.603 -1.482 3.617 1.00 73.94 99 GLY A N 1
ATOM 687 C CA . GLY A 1 99 ? 10.786 -2.406 4.393 1.00 73.94 99 GLY A CA 1
ATOM 688 C C . GLY A 1 99 ? 10.303 -3.618 3.596 1.00 73.94 99 GLY A C 1
ATOM 689 O O . GLY A 1 99 ? 10.860 -3.977 2.560 1.00 73.94 99 GLY A O 1
ATOM 690 N N . ALA A 1 100 ? 9.285 -4.280 4.135 1.00 82.44 100 ALA A N 1
ATOM 691 C CA . ALA A 1 100 ? 8.761 -5.533 3.606 1.00 82.44 100 ALA A CA 1
ATOM 692 C C . ALA A 1 100 ? 8.035 -5.338 2.263 1.00 82.44 100 ALA A C 1
ATOM 694 O O . ALA A 1 100 ? 7.377 -4.320 2.054 1.00 82.44 100 ALA A O 1
ATOM 695 N N . ASP A 1 101 ? 8.127 -6.328 1.369 1.00 85.56 101 ASP A N 1
ATOM 696 C CA . ASP A 1 101 ? 7.287 -6.388 0.169 1.00 85.56 101 ASP A CA 1
ATOM 697 C C . ASP A 1 101 ? 5.840 -6.738 0.569 1.00 85.56 101 ASP A C 1
ATOM 699 O O . ASP A 1 101 ? 5.583 -7.867 1.000 1.00 85.56 101 ASP A O 1
ATOM 703 N N . PRO A 1 102 ? 4.864 -5.824 0.405 1.00 86.69 102 PRO A N 1
ATOM 704 C CA . PRO A 1 102 ? 3.483 -6.094 0.787 1.00 86.69 102 PRO A CA 1
ATOM 705 C C . PRO A 1 102 ? 2.801 -7.125 -0.116 1.00 86.69 102 PRO A C 1
ATOM 707 O O . PRO A 1 102 ? 1.703 -7.595 0.199 1.00 86.69 102 PRO A O 1
ATOM 710 N N . ALA A 1 103 ? 3.411 -7.463 -1.251 1.00 87.62 103 ALA A N 1
ATOM 711 C CA . ALA A 1 103 ? 2.898 -8.444 -2.183 1.00 87.62 103 ALA A CA 1
ATOM 712 C C . ALA A 1 103 ? 3.281 -9.881 -1.772 1.00 87.62 103 ALA A C 1
ATOM 714 O O . ALA A 1 103 ? 2.656 -10.823 -2.256 1.00 87.62 103 ALA A O 1
ATOM 715 N N . HIS A 1 104 ? 4.255 -10.092 -0.886 1.00 84.94 104 HIS A N 1
ATOM 716 C CA . HIS A 1 104 ? 4.697 -11.441 -0.529 1.00 84.94 104 HIS A CA 1
ATOM 717 C C . HIS A 1 104 ? 3.603 -12.256 0.205 1.00 84.94 104 HIS A C 1
ATOM 719 O O . HIS A 1 104 ? 2.801 -11.711 0.967 1.00 84.94 104 HIS A O 1
ATOM 725 N N . ASP A 1 105 ? 3.598 -13.585 0.026 1.00 82.62 105 ASP A N 1
ATOM 726 C CA . ASP A 1 105 ? 2.525 -14.486 0.501 1.00 82.62 105 ASP A CA 1
ATOM 727 C C . ASP A 1 105 ? 2.257 -14.438 2.020 1.00 82.62 105 ASP A C 1
ATOM 729 O O . ASP A 1 105 ? 1.154 -14.743 2.474 1.00 82.62 105 ASP A O 1
ATOM 733 N N . GLY A 1 106 ? 3.251 -14.061 2.826 1.00 85.81 106 GLY A N 1
ATOM 734 C CA . GLY A 1 106 ? 3.140 -13.990 4.285 1.00 85.81 106 GLY A CA 1
ATOM 735 C C . GLY A 1 106 ? 2.741 -12.617 4.828 1.00 85.81 106 GLY A C 1
ATOM 736 O O . GLY A 1 106 ? 2.521 -12.507 6.033 1.00 85.81 106 GLY A O 1
ATOM 737 N N . PHE A 1 107 ? 2.604 -11.591 3.979 1.00 90.75 107 PHE A N 1
ATOM 738 C CA . PHE A 1 107 ? 2.283 -10.237 4.439 1.00 90.75 107 PHE A CA 1
ATOM 739 C C . PHE A 1 107 ? 0.842 -10.134 4.957 1.00 90.75 107 PHE A C 1
ATOM 741 O O . PHE A 1 107 ? 0.525 -9.290 5.792 1.00 90.75 107 PHE A O 1
ATOM 748 N N . GLY A 1 108 ? -0.054 -10.995 4.462 1.00 94.56 108 GLY A N 1
ATOM 749 C CA . GLY A 1 108 ? -1.481 -10.984 4.801 1.00 94.56 108 GLY A CA 1
ATOM 750 C C . GLY A 1 108 ? -2.328 -10.041 3.939 1.00 94.56 108 GLY A C 1
ATOM 751 O O . GLY A 1 108 ? -3.475 -9.761 4.289 1.00 94.56 108 GLY A O 1
ATOM 752 N N . SER A 1 109 ? -1.786 -9.546 2.822 1.00 94.56 109 SER A N 1
ATOM 753 C CA . SER A 1 109 ? -2.529 -8.760 1.837 1.00 94.56 109 SER A CA 1
ATOM 754 C C . SER A 1 109 ? -3.369 -9.642 0.902 1.00 94.56 109 SER A C 1
ATOM 756 O O . SER A 1 109 ? -3.130 -10.839 0.734 1.00 94.56 109 SER A O 1
ATOM 758 N N . VAL A 1 110 ? -4.374 -9.044 0.263 1.00 95.94 110 VAL A N 1
ATOM 759 C CA . VAL A 1 110 ? -5.079 -9.648 -0.870 1.00 95.94 110 VAL A CA 1
ATOM 760 C C . VAL A 1 110 ? -4.384 -9.217 -2.158 1.00 95.94 110 VAL A C 1
ATOM 762 O O . VAL A 1 110 ? -4.488 -8.061 -2.575 1.00 95.94 110 VAL A O 1
ATOM 765 N N . ARG A 1 111 ? -3.700 -10.154 -2.818 1.00 90.62 111 ARG A N 1
ATOM 766 C CA . ARG A 1 111 ? -3.092 -9.901 -4.127 1.00 90.62 111 ARG A CA 1
ATOM 767 C C . ARG A 1 111 ? -4.146 -9.836 -5.227 1.00 90.62 111 ARG A C 1
ATOM 769 O O . ARG A 1 111 ? -5.006 -10.713 -5.323 1.00 90.62 111 ARG A O 1
ATOM 776 N N . PHE A 1 112 ? -4.017 -8.858 -6.116 1.00 89.94 112 PHE A N 1
ATOM 777 C CA . PHE A 1 112 ? -4.744 -8.837 -7.383 1.00 89.94 112 PHE A CA 1
ATOM 778 C C . PHE A 1 112 ? -3.780 -8.734 -8.568 1.00 89.94 112 PHE A C 1
ATOM 780 O O . PHE A 1 112 ? -2.653 -8.250 -8.452 1.00 89.94 112 PHE A O 1
ATOM 787 N N . ARG A 1 113 ? -4.217 -9.244 -9.724 1.00 85.06 113 ARG A N 1
ATOM 788 C CA . ARG A 1 113 ? -3.434 -9.217 -10.964 1.00 85.06 113 ARG A CA 1
ATOM 789 C C . ARG A 1 113 ? -3.337 -7.777 -11.466 1.00 85.06 113 ARG A C 1
ATOM 791 O O . ARG A 1 113 ? -4.365 -7.134 -11.641 1.00 85.06 113 ARG A O 1
ATOM 798 N N . ALA A 1 114 ? -2.120 -7.313 -11.729 1.00 83.12 114 ALA A N 1
ATOM 799 C CA . ALA A 1 114 ? -1.849 -5.920 -12.078 1.00 83.12 114 ALA A CA 1
ATOM 800 C C . ALA A 1 114 ? -0.832 -5.781 -13.228 1.00 83.12 114 ALA A C 1
ATOM 802 O O . ALA A 1 114 ? -0.068 -4.829 -13.265 1.00 83.12 114 ALA A O 1
ATOM 803 N N . GLU A 1 115 ? -0.773 -6.758 -14.137 1.00 79.38 115 GLU A N 1
ATOM 804 C CA . GLU A 1 115 ? 0.177 -6.709 -15.257 1.00 79.38 115 GLU A CA 1
ATOM 805 C C . GLU A 1 115 ? -0.176 -5.636 -16.273 1.00 79.38 115 GLU A C 1
ATOM 807 O O . GLU A 1 115 ? -1.349 -5.388 -16.553 1.00 79.38 115 GLU A O 1
ATOM 812 N N . VAL A 1 116 ? 0.859 -5.110 -16.917 1.00 70.19 116 VAL A N 1
ATOM 813 C CA . VAL A 1 116 ? 0.723 -4.166 -18.020 1.00 70.19 116 VAL A CA 1
ATOM 814 C C . VAL A 1 116 ? 0.187 -4.881 -19.263 1.00 70.19 116 VAL A C 1
ATOM 816 O O . VAL A 1 116 ? 0.808 -5.805 -19.799 1.00 70.19 116 VAL A O 1
ATOM 819 N N . ALA A 1 117 ? -0.983 -4.451 -19.738 1.00 63.53 117 ALA A N 1
ATOM 820 C CA . ALA A 1 117 ? -1.610 -5.006 -20.931 1.00 63.53 117 ALA A CA 1
ATOM 821 C C . ALA A 1 117 ? -0.723 -4.789 -22.171 1.00 63.53 117 ALA A C 1
ATOM 823 O O . ALA A 1 117 ? -0.256 -3.687 -22.440 1.00 63.53 117 ALA A O 1
ATOM 824 N N . GLY A 1 118 ? -0.480 -5.855 -22.941 1.00 59.25 118 GLY A N 1
ATOM 825 C CA . GLY A 1 118 ? 0.375 -5.789 -24.133 1.00 59.25 118 GLY A CA 1
ATOM 826 C C . GLY A 1 118 ? 1.880 -5.725 -23.844 1.00 59.25 118 GLY A C 1
ATOM 827 O O . GLY A 1 118 ? 2.664 -5.626 -24.783 1.00 59.25 118 GLY A O 1
ATOM 828 N N . SER A 1 119 ? 2.306 -5.832 -22.581 1.00 57.06 119 SER A N 1
ATOM 829 C CA . SER A 1 119 ? 3.721 -5.998 -22.251 1.00 57.06 119 SER A CA 1
ATOM 830 C C . SER A 1 119 ? 4.181 -7.408 -22.644 1.00 57.06 119 SER A C 1
ATOM 832 O O . SER A 1 119 ? 3.685 -8.418 -22.145 1.00 57.06 119 SER A O 1
ATOM 834 N N . HIS A 1 120 ? 5.096 -7.482 -23.612 1.00 51.56 120 HIS A N 1
ATOM 835 C CA . HIS A 1 120 ? 5.817 -8.702 -24.015 1.00 51.56 120 HIS A CA 1
ATOM 836 C C . HIS A 1 120 ? 7.300 -8.613 -23.629 1.00 51.56 120 HIS A C 1
ATOM 838 O O . HIS A 1 120 ? 8.122 -9.407 -24.092 1.00 51.56 120 HIS A O 1
ATOM 844 N N . ASN A 1 121 ? 7.666 -7.582 -22.865 1.00 46.50 121 ASN A N 1
ATOM 845 C CA . ASN A 1 121 ? 9.054 -7.241 -22.635 1.00 46.50 121 ASN A CA 1
ATOM 846 C C . ASN A 1 121 ? 9.651 -8.188 -21.595 1.00 46.50 121 ASN A C 1
ATOM 848 O O . ASN A 1 121 ? 9.236 -8.236 -20.444 1.00 46.50 121 ASN A O 1
ATOM 852 N N . LEU A 1 122 ? 10.681 -8.916 -22.023 1.00 49.69 122 LEU A N 1
ATOM 853 C CA . LEU A 1 122 ? 11.519 -9.777 -21.184 1.00 49.69 122 LEU A CA 1
ATOM 854 C C . LEU A 1 122 ? 12.431 -8.977 -20.232 1.00 49.69 122 LEU A C 1
ATOM 856 O O . LEU A 1 122 ? 13.210 -9.568 -19.488 1.00 49.69 122 LEU A O 1
ATOM 860 N N . THR A 1 123 ? 12.358 -7.645 -20.267 1.00 48.28 123 THR A N 1
ATOM 861 C CA . THR A 1 123 ? 13.217 -6.744 -19.500 1.00 48.28 123 THR A CA 1
ATOM 862 C C . THR A 1 123 ? 12.347 -5.882 -18.577 1.00 48.28 123 THR A C 1
ATOM 864 O O . THR A 1 123 ? 11.510 -5.135 -19.088 1.00 48.28 123 THR A O 1
ATOM 867 N N . PRO A 1 124 ? 12.524 -5.957 -17.245 1.00 53.19 124 PRO A N 1
ATOM 868 C CA . PRO A 1 124 ? 11.793 -5.122 -16.293 1.00 53.19 124 PRO A CA 1
ATOM 869 C C . PRO A 1 124 ? 12.069 -3.638 -16.552 1.00 53.19 124 PRO A C 1
ATOM 871 O O . PRO A 1 124 ? 13.230 -3.255 -16.722 1.00 53.19 124 PRO A O 1
ATOM 874 N N . TRP A 1 125 ? 11.037 -2.793 -16.582 1.00 60.69 125 TRP A N 1
ATOM 875 C CA . TRP A 1 125 ? 11.188 -1.374 -16.930 1.00 60.69 125 TRP A CA 1
ATOM 876 C C . TRP A 1 125 ? 10.449 -0.447 -15.963 1.00 60.69 125 TRP A C 1
ATOM 878 O O . TRP A 1 125 ? 9.341 -0.730 -15.523 1.00 60.69 125 TRP A O 1
ATOM 888 N N . PHE A 1 126 ? 11.017 0.743 -15.747 1.00 57.12 126 PHE A N 1
ATOM 889 C CA . PHE A 1 126 ? 10.346 1.896 -15.121 1.00 57.12 126 PHE A CA 1
ATOM 890 C C . PHE A 1 126 ? 9.078 2.341 -15.857 1.00 57.12 126 PHE A C 1
ATOM 892 O O . PHE A 1 126 ? 8.220 3.010 -15.286 1.00 57.12 126 PHE A O 1
ATOM 899 N N . ASN A 1 127 ? 8.973 2.003 -17.142 1.00 59.44 127 ASN A N 1
ATOM 900 C CA . ASN A 1 127 ? 7.813 2.367 -17.935 1.00 59.44 127 ASN A CA 1
ATOM 901 C C . ASN A 1 127 ? 6.584 1.573 -17.473 1.00 59.44 127 ASN A C 1
ATOM 903 O O . ASN A 1 127 ? 5.536 2.159 -17.226 1.00 59.44 127 ASN A O 1
ATOM 907 N N . ASP A 1 128 ? 6.745 0.269 -17.231 1.00 64.75 128 ASP A N 1
ATOM 908 C CA . ASP A 1 128 ? 5.669 -0.605 -16.752 1.00 64.75 128 ASP A CA 1
ATOM 909 C C . ASP A 1 128 ? 5.211 -0.217 -15.337 1.00 64.75 128 ASP A C 1
ATOM 911 O O . ASP A 1 128 ? 4.019 -0.256 -15.037 1.00 64.75 128 ASP A O 1
ATOM 915 N N . HIS A 1 129 ? 6.129 0.299 -14.512 1.00 68.94 129 HIS A N 1
ATOM 916 C CA . HIS A 1 129 ? 5.804 0.899 -13.217 1.00 68.94 129 HIS A CA 1
ATOM 917 C C . HIS A 1 129 ? 4.818 2.079 -13.325 1.00 68.94 129 HIS A C 1
ATOM 919 O O . HIS A 1 129 ? 4.066 2.341 -12.390 1.00 68.94 129 HIS A O 1
ATOM 925 N N . SER A 1 130 ? 4.772 2.774 -14.467 1.00 69.88 130 SER A N 1
ATOM 926 C CA . SER A 1 130 ? 3.817 3.860 -14.741 1.00 69.88 130 SER A CA 1
ATOM 927 C C . SER A 1 130 ? 2.518 3.386 -15.417 1.00 69.88 130 SER A C 1
ATOM 929 O O . SER A 1 130 ? 1.644 4.205 -15.699 1.00 69.88 130 SER A O 1
ATOM 931 N N . HIS A 1 131 ? 2.359 2.085 -15.688 1.00 70.31 131 HIS A N 1
ATOM 932 C CA . HIS A 1 131 ? 1.297 1.543 -16.546 1.00 70.31 131 HIS A CA 1
ATOM 933 C C . HIS A 1 131 ? 0.311 0.613 -15.822 1.00 70.31 131 HIS A C 1
ATOM 935 O O . HIS A 1 131 ? -0.115 -0.403 -16.361 1.00 70.31 131 HIS A O 1
ATOM 941 N N . TYR A 1 132 ? -0.123 1.001 -14.623 1.00 65.38 132 TYR A N 1
ATOM 942 C CA . TYR A 1 132 ? -1.155 0.277 -13.865 1.00 65.38 132 TYR A CA 1
ATOM 943 C C . TYR A 1 132 ? -2.605 0.652 -14.230 1.00 65.38 132 TYR A C 1
ATOM 945 O O . TYR A 1 132 ? -3.537 -0.000 -13.766 1.00 65.38 132 TYR A O 1
ATOM 953 N N . TYR A 1 133 ? -2.806 1.702 -15.035 1.00 68.69 133 TYR A N 1
ATOM 954 C CA . TYR A 1 133 ? -4.124 2.306 -15.296 1.00 68.69 133 TYR A CA 1
ATOM 955 C C . TYR A 1 133 ? -4.504 2.392 -16.783 1.00 68.69 133 TYR A C 1
ATOM 957 O O . TYR A 1 133 ? -5.453 3.099 -17.122 1.00 68.69 133 TYR A O 1
ATOM 965 N N . ASN A 1 134 ? -3.759 1.715 -17.658 1.00 59.41 134 ASN A N 1
ATOM 966 C CA . ASN A 1 134 ? -3.897 1.825 -19.113 1.00 59.41 134 ASN A CA 1
ATOM 967 C C . ASN A 1 134 ? -4.500 0.573 -19.746 1.00 59.41 134 ASN A C 1
ATOM 969 O O . ASN A 1 134 ? -4.206 -0.537 -19.251 1.00 59.41 134 ASN A O 1
#

pLDDT: mean 77.01, std 17.54, range [40.72, 97.94]